Protein AF-A0A133NAA8-F1 (afdb_monomer)

Radius of gyration: 15.33 Å; Cα contacts (8 Å, |Δi|>4): 14; chains: 1; bounding box: 38×21×40 Å

Foldseek 3Di:
DPDDDDPCPCPDQVNVVVVCVVVPDDDPDTDDDPDPPPPPVPDDDDDDDDDDDD

pLDDT: mean 72.96, std 15.94, range [44.62, 96.12]

Mean predicted aligned error: 11.32 Å

Secondary structure (DSSP, 8-state):
------S-GGGSHHHHHHHHHHTT---S------S-----SS------------

Organism: Fusobacterium nucleatum (NCBI:txid851)

Sequence (54 aa):
MPKTELSFPDLYLKNISKKFRETGFKILQEQEAFYPIKFYNIGALVWYAHIIEM

Solvent-accessible surface area (backbone atoms only — not comparable to full-atom values): 4057 Å² total; per-residue (Å²): 132,86,82,78,75,71,94,57,75,69,70,38,55,72,52,43,54,48,52,43,44,76,73,67,49,84,79,90,77,87,82,78,81,94,62,88,78,76,79,60,99,64,74,87,86,80,82,88,82,83,83,82,84,132

Structure (mmCIF, N/CA/C/O backbone):
data_AF-A0A133NAA8-F1
#
_entry.id   AF-A0A133NAA8-F1
#
loop_
_atom_site.group_PDB
_atom_site.id
_atom_site.type_symbol
_atom_site.label_atom_id
_atom_site.label_alt_id
_atom_site.label_comp_id
_atom_site.label_asym_id
_atom_site.label_entity_id
_atom_site.label_seq_id
_atom_site.pdbx_PDB_ins_code
_atom_site.Cartn_x
_atom_site.Cartn_y
_atom_site.Cartn_z
_atom_site.occupancy
_atom_site.B_iso_or_equiv
_atom_site.auth_seq_id
_atom_site.auth_comp_id
_atom_site.auth_asym_id
_atom_site.auth_atom_id
_atom_site.pdbx_PDB_model_num
ATOM 1 N N . MET A 1 1 ? 18.550 2.540 -22.166 1.00 50.22 1 MET A N 1
ATOM 2 C CA . MET A 1 1 ? 17.588 3.278 -23.014 1.00 50.22 1 MET A CA 1
ATOM 3 C C . MET A 1 1 ? 17.214 4.567 -22.295 1.00 50.22 1 MET A C 1
ATOM 5 O O . MET A 1 1 ? 16.945 4.486 -21.101 1.00 50.22 1 MET A O 1
ATOM 9 N N . PRO A 1 2 ? 17.311 5.743 -22.937 1.00 55.94 2 PRO A N 1
ATOM 10 C CA . PRO A 1 2 ? 17.163 7.024 -22.257 1.00 55.94 2 PRO A CA 1
ATOM 11 C C . PRO A 1 2 ? 15.686 7.453 -22.207 1.00 55.94 2 PRO A C 1
ATOM 13 O O . PRO A 1 2 ? 15.032 7.521 -23.239 1.00 55.94 2 PRO A O 1
ATOM 16 N N . LYS A 1 3 ? 15.193 7.758 -20.998 1.00 57.47 3 LYS A N 1
ATOM 17 C CA . LYS A 1 3 ? 13.945 8.495 -20.701 1.00 57.47 3 LYS A CA 1
ATOM 18 C C . LYS A 1 3 ? 12.662 7.969 -21.368 1.00 57.47 3 LYS A C 1
ATOM 20 O O . LYS A 1 3 ? 11.978 8.705 -22.069 1.00 57.47 3 LYS A O 1
ATOM 25 N N . THR A 1 4 ? 12.288 6.723 -21.086 1.00 66.38 4 THR A N 1
ATOM 26 C CA . THR A 1 4 ? 10.882 6.322 -21.244 1.00 66.38 4 THR A CA 1
ATOM 27 C C . THR A 1 4 ? 10.085 6.963 -20.111 1.00 66.38 4 THR A C 1
ATOM 29 O O . THR A 1 4 ? 10.347 6.674 -18.942 1.00 66.38 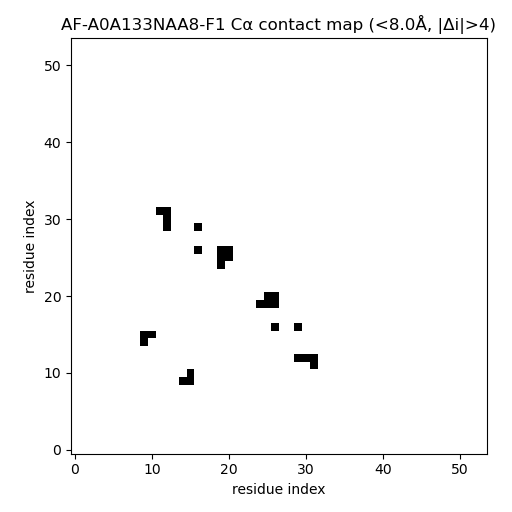4 THR A O 1
ATOM 32 N N . GLU A 1 5 ? 9.159 7.862 -20.439 1.00 69.19 5 GLU A N 1
ATOM 33 C CA . GLU A 1 5 ? 8.225 8.408 -19.454 1.00 69.19 5 GLU A CA 1
ATOM 34 C C . GLU A 1 5 ? 7.376 7.276 -18.869 1.00 69.19 5 GLU A C 1
ATOM 36 O O . GLU A 1 5 ? 6.906 6.384 -19.580 1.00 69.19 5 GLU A O 1
ATOM 41 N N . LEU A 1 6 ? 7.226 7.280 -17.546 1.00 69.25 6 LEU A N 1
ATOM 42 C CA . LEU A 1 6 ? 6.415 6.296 -16.844 1.00 69.25 6 LEU A CA 1
ATOM 43 C C . LEU A 1 6 ? 4.959 6.463 -17.266 1.00 69.25 6 LEU A C 1
ATOM 45 O O . LEU A 1 6 ? 4.406 7.546 -17.121 1.00 69.25 6 LEU A O 1
ATOM 49 N N . SER A 1 7 ? 4.326 5.395 -17.756 1.00 70.69 7 SER A N 1
ATOM 50 C CA . SER A 1 7 ? 2.944 5.474 -18.246 1.00 70.69 7 SER A CA 1
ATOM 51 C C . SER A 1 7 ? 1.933 5.822 -17.147 1.00 70.69 7 SER A C 1
ATOM 53 O O . SER A 1 7 ? 0.899 6.406 -17.447 1.00 70.69 7 SER A O 1
ATOM 55 N N . PHE A 1 8 ? 2.225 5.494 -15.881 1.00 72.94 8 PHE A N 1
ATOM 56 C CA . PHE A 1 8 ? 1.318 5.727 -14.749 1.00 72.94 8 PHE A CA 1
ATOM 57 C C . PHE A 1 8 ? 2.078 6.074 -13.452 1.00 72.94 8 PHE A C 1
ATOM 59 O O . PHE A 1 8 ? 2.103 5.277 -12.512 1.00 72.94 8 PHE A O 1
ATOM 66 N N . PRO A 1 9 ? 2.710 7.257 -13.363 1.00 78.12 9 PRO A N 1
ATOM 67 C CA . PRO A 1 9 ? 3.530 7.642 -12.211 1.00 78.12 9 PRO A CA 1
ATOM 68 C C . PRO A 1 9 ? 2.717 7.788 -10.913 1.00 78.12 9 PRO A C 1
ATOM 70 O O . PRO A 1 9 ? 3.253 7.627 -9.820 1.00 78.12 9 PRO A O 1
ATOM 73 N N . ASP A 1 10 ? 1.407 8.018 -11.006 1.00 81.25 10 ASP A N 1
ATOM 74 C CA . ASP A 1 10 ? 0.530 8.159 -9.837 1.00 81.25 10 ASP A CA 1
ATOM 75 C C . ASP A 1 10 ? 0.020 6.828 -9.270 1.00 81.25 10 ASP A C 1
ATOM 77 O O . ASP A 1 10 ? -0.540 6.814 -8.172 1.00 81.25 10 ASP A O 1
ATOM 81 N N . LEU A 1 11 ? 0.198 5.720 -10.001 1.00 81.19 11 LEU A N 1
ATOM 82 C CA . LEU A 1 11 ? -0.305 4.394 -9.618 1.00 81.19 11 LEU A CA 1
ATOM 83 C C . LEU A 1 11 ? 0.724 3.537 -8.874 1.00 81.19 11 LEU A C 1
ATOM 85 O O . LEU A 1 11 ? 0.429 2.402 -8.510 1.00 81.19 11 LEU A O 1
ATOM 89 N N . TYR A 1 12 ? 1.907 4.085 -8.615 1.00 85.19 12 TYR A N 1
ATOM 90 C CA . TYR A 1 12 ? 2.907 3.440 -7.775 1.00 85.19 12 TYR A CA 1
ATOM 91 C C . TYR A 1 12 ? 2.381 3.212 -6.361 1.00 85.19 12 TYR A C 1
ATOM 93 O O . TYR A 1 12 ? 1.657 4.054 -5.814 1.00 85.19 12 TYR A O 1
ATOM 101 N N . LEU A 1 13 ? 2.815 2.111 -5.743 1.00 87.62 13 LEU A N 1
ATOM 102 C CA . LEU A 1 13 ? 2.378 1.682 -4.414 1.00 87.62 13 LEU A CA 1
ATOM 103 C C . LEU A 1 13 ? 2.441 2.830 -3.409 1.00 87.62 13 LEU A C 1
ATOM 105 O O . LEU A 1 13 ? 1.469 3.115 -2.722 1.00 87.62 13 LEU A O 1
ATOM 109 N N . LYS A 1 14 ? 3.560 3.558 -3.386 1.00 90.25 14 LYS A N 1
ATOM 110 C CA . LYS A 1 14 ? 3.768 4.695 -2.484 1.00 90.25 14 LYS A CA 1
ATOM 111 C C . LYS A 1 14 ? 2.669 5.756 -2.602 1.00 90.25 14 LYS A C 1
ATOM 113 O O . LYS A 1 14 ? 2.200 6.270 -1.586 1.00 90.25 14 LYS A O 1
ATOM 118 N N . ASN A 1 15 ? 2.272 6.088 -3.827 1.00 90.38 15 ASN A N 1
ATOM 119 C CA . ASN A 1 15 ? 1.299 7.142 -4.103 1.00 90.38 15 ASN A CA 1
ATOM 120 C C . ASN A 1 15 ? -0.117 6.680 -3.751 1.00 90.38 15 ASN A C 1
ATOM 122 O O . ASN A 1 15 ? -0.865 7.410 -3.101 1.00 90.38 15 ASN A O 1
ATOM 126 N N . ILE A 1 16 ? -0.457 5.444 -4.111 1.00 91.06 16 ILE A N 1
ATOM 127 C CA . ILE A 1 16 ? -1.753 4.841 -3.801 1.00 91.06 16 ILE A CA 1
ATOM 128 C C . ILE A 1 16 ? -1.913 4.627 -2.294 1.00 91.06 16 ILE A C 1
ATOM 130 O O . ILE A 1 16 ? -2.891 5.089 -1.710 1.00 91.06 16 ILE A O 1
ATOM 134 N N . SER A 1 17 ? -0.927 4.031 -1.630 1.00 92.75 17 SER A N 1
ATOM 135 C CA . SER A 1 17 ? -0.947 3.820 -0.185 1.00 92.75 17 SER A CA 1
ATOM 136 C C . SER A 1 17 ? -1.046 5.120 0.606 1.00 92.75 17 SER A C 1
ATOM 138 O O . SER A 1 17 ? -1.719 5.170 1.635 1.00 92.75 17 SE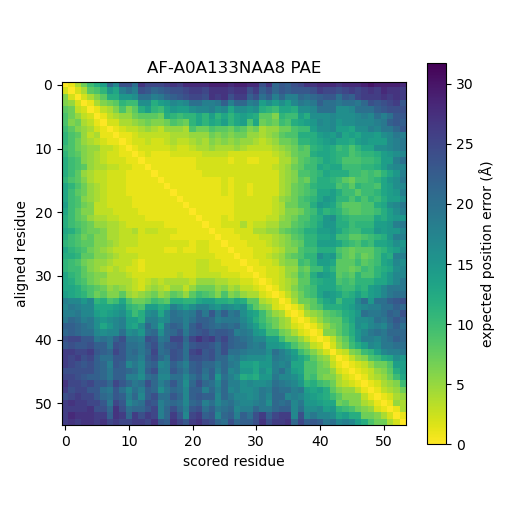R A O 1
ATOM 140 N N . LYS A 1 18 ? -0.403 6.198 0.136 1.00 93.69 18 LYS A N 1
ATOM 141 C CA . LYS A 1 18 ? -0.565 7.529 0.733 1.00 93.69 18 LYS A CA 1
ATOM 142 C C . LYS A 1 18 ? -2.022 7.996 0.645 1.00 93.69 18 LYS A C 1
ATOM 144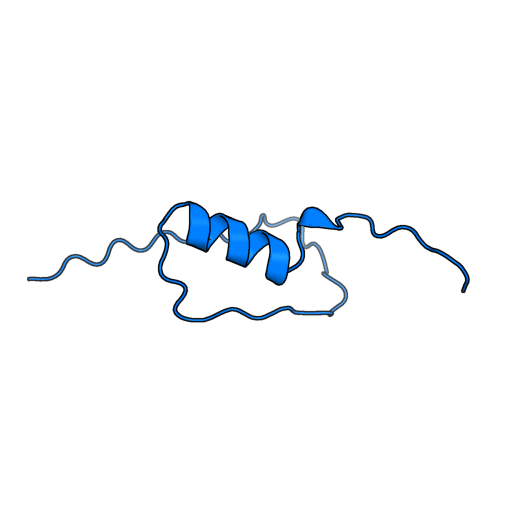 O O . LYS A 1 18 ? -2.587 8.343 1.677 1.00 93.69 18 LYS A O 1
ATOM 149 N N . LYS A 1 19 ?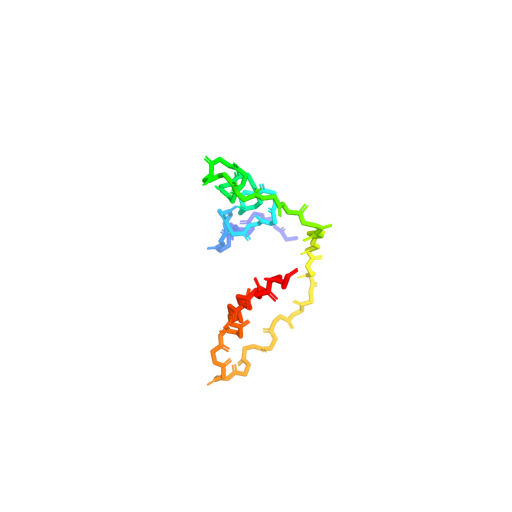 -2.648 7.917 -0.535 1.00 93.38 19 LYS A N 1
ATOM 150 C CA . LYS A 1 19 ? -4.062 8.292 -0.729 1.00 93.38 19 LYS A CA 1
ATOM 151 C C . LYS A 1 19 ? -5.009 7.472 0.154 1.00 93.38 19 LYS A C 1
ATOM 153 O O . LYS A 1 19 ? -5.921 8.029 0.760 1.00 93.38 19 LYS A O 1
ATOM 158 N N . PHE A 1 20 ? -4.776 6.162 0.277 1.00 91.31 20 PHE A N 1
ATOM 159 C CA . PHE A 1 20 ? -5.570 5.298 1.158 1.00 91.31 20 PHE A CA 1
ATOM 160 C C . PHE A 1 20 ? -5.453 5.717 2.629 1.00 91.31 20 PHE A C 1
ATOM 162 O O . PHE A 1 20 ? -6.471 5.856 3.306 1.00 91.31 20 PHE A O 1
ATOM 169 N N . ARG A 1 21 ? -4.236 5.995 3.114 1.00 93.56 21 ARG A N 1
ATOM 170 C CA . ARG A 1 21 ? -4.017 6.492 4.484 1.00 93.56 21 ARG A CA 1
ATOM 171 C C . ARG A 1 21 ? -4.678 7.852 4.718 1.00 93.56 21 ARG A C 1
ATOM 173 O O . ARG A 1 21 ? -5.322 8.033 5.742 1.00 93.56 21 ARG A O 1
ATOM 180 N N . GLU A 1 22 ? -4.567 8.779 3.767 1.00 96.12 22 GLU A N 1
ATOM 181 C CA . GLU A 1 22 ? -5.197 10.111 3.841 1.00 96.12 22 GLU A CA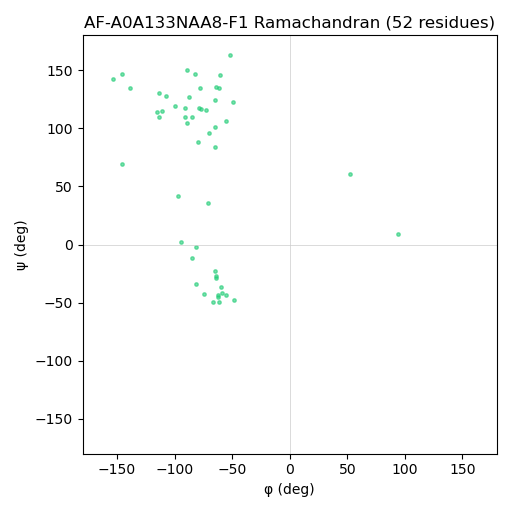 1
ATOM 182 C C . GLU A 1 22 ? -6.729 10.039 3.857 1.00 96.12 22 GLU A C 1
ATOM 184 O O . GLU A 1 22 ? -7.381 10.877 4.472 1.00 96.12 22 GLU A O 1
ATOM 189 N N . THR A 1 23 ? -7.304 9.002 3.247 1.00 94.94 23 THR A N 1
ATOM 190 C CA . THR A 1 23 ? -8.751 8.730 3.272 1.00 94.94 23 THR A CA 1
ATOM 191 C C . THR A 1 23 ? -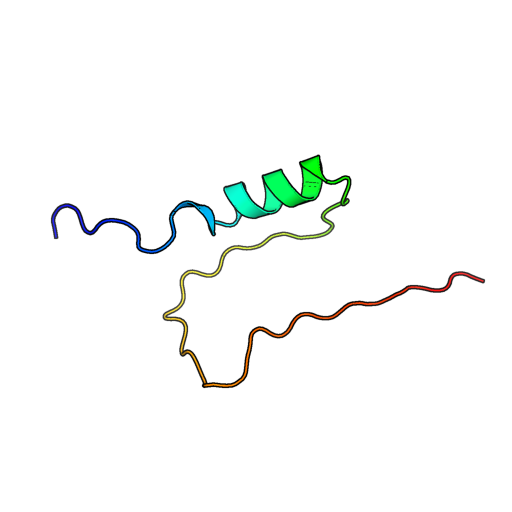9.190 8.023 4.569 1.00 94.94 23 THR A C 1
ATOM 193 O O . THR A 1 23 ? -10.374 7.779 4.776 1.00 94.94 23 THR A O 1
ATOM 196 N N . GLY A 1 24 ? -8.255 7.698 5.469 1.00 91.62 24 GLY A N 1
ATOM 197 C CA . GLY A 1 24 ? -8.534 7.083 6.770 1.00 91.62 24 GLY A CA 1
ATOM 198 C C . GLY A 1 24 ? -8.441 5.555 6.799 1.00 91.62 24 GLY A C 1
ATOM 199 O O . GLY A 1 24 ? -8.794 4.945 7.807 1.00 91.62 24 GLY A O 1
ATOM 200 N N . PHE A 1 25 ? -7.946 4.908 5.739 1.00 90.75 25 PHE A N 1
ATOM 201 C CA . PHE A 1 25 ? -7.752 3.457 5.746 1.00 90.75 25 PHE A CA 1
ATOM 202 C C . PHE A 1 25 ? -6.498 3.057 6.529 1.00 90.75 25 PHE A C 1
ATOM 204 O O . PHE A 1 25 ? -5.401 3.583 6.314 1.00 90.75 25 PHE A O 1
ATOM 211 N N . LYS A 1 26 ? -6.635 2.033 7.378 1.00 91.31 26 LYS A N 1
ATOM 212 C CA . LYS A 1 26 ? -5.499 1.317 7.965 1.00 91.31 26 LYS A CA 1
ATOM 213 C C . LYS A 1 26 ? -5.033 0.232 6.996 1.00 91.31 26 LYS A C 1
ATOM 215 O O . LYS A 1 26 ? -5.706 -0.776 6.807 1.00 91.31 26 LYS A O 1
ATOM 220 N N . ILE A 1 27 ? -3.862 0.428 6.401 1.00 88.38 27 ILE A N 1
ATOM 221 C CA . ILE A 1 27 ? -3.233 -0.566 5.525 1.00 88.38 27 ILE A CA 1
ATOM 222 C C . ILE A 1 27 ? -2.576 -1.646 6.395 1.00 88.38 27 ILE A C 1
ATOM 224 O O . ILE A 1 27 ? -1.663 -1.342 7.160 1.00 88.38 27 ILE A O 1
ATOM 228 N N . LEU A 1 28 ? -3.0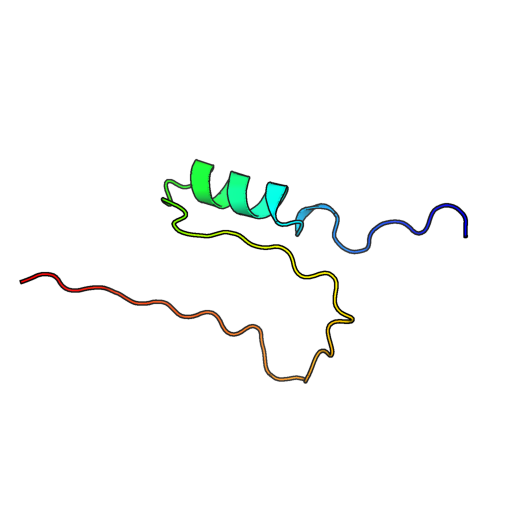38 -2.896 6.282 1.00 90.38 28 LEU A N 1
ATOM 229 C CA . LEU A 1 28 ? -2.441 -4.048 6.977 1.00 90.38 28 LEU A CA 1
ATOM 230 C C . LEU A 1 28 ? -1.207 -4.594 6.243 1.00 90.38 28 LEU A C 1
ATOM 232 O O . LEU A 1 28 ? -0.265 -5.052 6.881 1.00 90.38 28 LEU A O 1
ATOM 236 N N . GLN A 1 29 ? -1.206 -4.526 4.910 1.00 86.94 29 GLN A N 1
ATOM 237 C CA . GLN A 1 29 ? -0.104 -4.957 4.054 1.00 86.94 29 GLN A CA 1
ATOM 238 C C . GLN A 1 29 ? -0.124 -4.174 2.734 1.00 86.94 29 GLN A C 1
ATOM 240 O O . GLN A 1 29 ? -1.192 -3.920 2.181 1.00 86.94 29 GLN A O 1
ATOM 245 N N . GLU A 1 30 ? 1.052 -3.828 2.213 1.00 87.75 30 GLU A N 1
ATOM 246 C CA . GLU A 1 30 ? 1.240 -3.169 0.916 1.00 87.75 30 GLU A CA 1
ATOM 247 C C . GLU A 1 30 ? 2.447 -3.783 0.198 1.00 87.75 30 GLU A C 1
ATOM 249 O O . GLU A 1 30 ? 3.479 -4.012 0.825 1.00 87.75 30 GLU A O 1
ATOM 254 N N . GLN A 1 31 ? 2.321 -4.095 -1.094 1.00 84.81 31 GLN A N 1
ATOM 255 C CA . GLN A 1 31 ? 3.409 -4.652 -1.906 1.00 84.81 31 GLN A CA 1
ATOM 256 C C . GLN A 1 31 ? 3.312 -4.149 -3.350 1.00 84.81 31 GLN A C 1
ATOM 258 O O . GLN A 1 31 ? 2.214 -3.947 -3.866 1.00 84.81 31 GLN A O 1
ATOM 263 N N . GLU A 1 32 ? 4.464 -3.964 -3.998 1.00 85.19 32 GLU A N 1
ATOM 264 C CA . GLU A 1 32 ? 4.572 -3.543 -5.396 1.00 85.19 32 GLU A CA 1
ATOM 265 C C . GLU A 1 32 ? 5.179 -4.678 -6.216 1.00 85.19 32 GLU A C 1
ATOM 267 O O . GLU A 1 32 ? 6.194 -5.262 -5.836 1.00 85.19 32 GLU A O 1
ATOM 272 N N . ALA A 1 33 ? 4.541 -5.009 -7.334 1.00 79.19 33 ALA A N 1
ATOM 273 C CA . ALA A 1 33 ? 4.920 -6.137 -8.166 1.00 79.19 33 ALA A CA 1
ATOM 274 C C . ALA A 1 33 ? 5.384 -5.630 -9.540 1.00 79.19 33 ALA A C 1
ATOM 276 O O . ALA A 1 33 ? 4.590 -5.099 -10.311 1.00 79.19 33 ALA A O 1
ATOM 277 N N . PHE A 1 34 ? 6.668 -5.820 -9.860 1.00 73.38 34 PHE A N 1
ATOM 278 C CA . PHE A 1 34 ? 7.290 -5.390 -11.125 1.00 73.38 34 PHE A CA 1
ATOM 279 C C . PHE A 1 34 ? 7.356 -6.523 -12.155 1.00 73.38 34 PHE A C 1
ATOM 281 O O . PHE A 1 34 ? 8.371 -6.729 -12.822 1.00 73.38 34 PHE A O 1
ATOM 288 N N . TYR A 1 35 ? 6.283 -7.3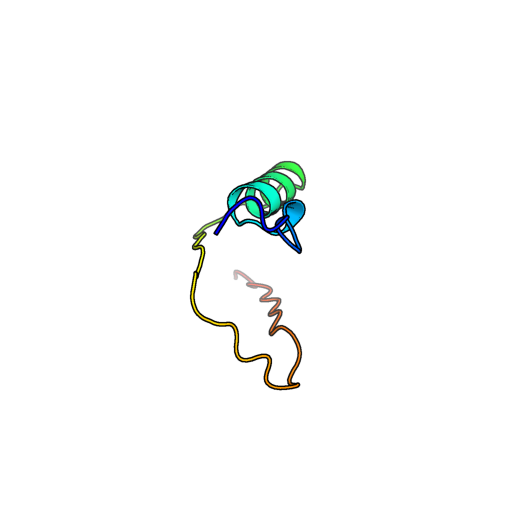01 -12.263 1.00 67.88 35 TYR A N 1
ATOM 289 C CA . TYR A 1 35 ? 6.176 -8.334 -13.288 1.00 67.88 35 TYR A CA 1
ATOM 290 C C . TYR A 1 35 ? 5.544 -7.734 -14.545 1.00 67.88 35 TYR A C 1
ATOM 292 O O . TYR A 1 35 ? 4.725 -6.821 -14.422 1.00 67.88 35 TYR A O 1
ATOM 300 N N . PRO A 1 36 ? 5.870 -8.227 -15.755 1.00 57.03 36 PRO A N 1
ATOM 301 C CA . PRO A 1 36 ? 5.089 -7.889 -16.935 1.00 57.03 36 PRO A CA 1
ATOM 302 C C . PRO A 1 36 ? 3.635 -8.269 -16.655 1.00 57.03 36 PRO A C 1
ATOM 304 O O . PRO A 1 36 ? 3.294 -9.453 -16.588 1.00 57.03 36 PRO A O 1
ATOM 307 N N . ILE A 1 37 ? 2.794 -7.258 -16.425 1.00 55.84 37 ILE A N 1
ATOM 308 C CA . ILE A 1 37 ? 1.369 -7.446 -16.191 1.00 55.84 37 ILE A CA 1
ATOM 309 C C . ILE A 1 37 ? 0.816 -8.008 -17.495 1.00 55.84 37 ILE A C 1
ATOM 311 O O . ILE A 1 37 ? 0.625 -7.290 -18.476 1.00 55.84 37 ILE A O 1
ATOM 315 N N . LYS A 1 38 ? 0.589 -9.321 -17.527 1.00 54.22 38 LYS A N 1
ATOM 316 C CA . LYS A 1 38 ? -0.272 -9.919 -18.538 1.00 54.22 38 LYS A CA 1
ATOM 317 C C . LYS A 1 38 ? -1.677 -9.455 -18.187 1.00 54.22 38 LYS A C 1
ATOM 319 O O . LYS A 1 38 ? -2.314 -10.028 -17.307 1.00 54.22 38 LYS A O 1
ATOM 324 N N . PHE A 1 39 ? -2.121 -8.382 -18.836 1.00 52.84 39 PHE A N 1
ATOM 325 C CA . PHE A 1 39 ? -3.522 -7.985 -18.839 1.00 52.84 39 PHE A CA 1
ATOM 326 C C . PHE A 1 39 ? -4.300 -9.086 -19.556 1.00 52.84 39 PHE A C 1
ATOM 328 O O . PHE A 1 39 ? -4.546 -9.030 -20.758 1.00 52.84 39 PHE A O 1
ATOM 335 N N . TYR A 1 40 ? -4.650 -10.139 -18.826 1.00 54.06 40 TYR A N 1
ATOM 336 C CA . TYR A 1 40 ? -5.791 -10.938 -19.221 1.00 54.06 40 TYR A CA 1
ATOM 337 C C . TYR A 1 40 ? -6.997 -10.003 -19.116 1.00 54.06 40 TYR A C 1
ATOM 339 O O . TYR A 1 40 ? -7.091 -9.233 -18.164 1.00 54.06 40 TYR A O 1
ATOM 347 N N . ASN A 1 41 ? -7.879 -10.020 -20.114 1.00 53.50 41 ASN A N 1
ATOM 348 C CA . ASN A 1 41 ? -9.032 -9.119 -20.251 1.00 53.50 41 ASN A CA 1
ATOM 349 C C . ASN A 1 41 ? -10.147 -9.411 -19.212 1.00 53.50 41 ASN A C 1
ATOM 351 O O . ASN A 1 41 ? -11.336 -9.371 -19.506 1.00 53.50 41 ASN A O 1
ATOM 355 N N . ILE A 1 42 ? -9.738 -9.788 -18.003 1.00 54.12 42 ILE A N 1
ATOM 356 C CA . ILE A 1 42 ? -10.519 -10.066 -16.810 1.00 54.12 42 ILE A CA 1
ATOM 357 C C . ILE A 1 42 ? -10.132 -8.961 -15.824 1.00 54.12 42 ILE A C 1
ATOM 359 O O . ILE A 1 42 ? -8.977 -8.858 -15.423 1.00 54.12 42 ILE A O 1
ATOM 363 N N . GLY A 1 43 ? -11.064 -8.048 -15.553 1.00 49.19 43 GLY A N 1
ATOM 364 C CA . GLY A 1 43 ? -10.810 -6.796 -14.838 1.00 49.19 43 GLY A CA 1
ATOM 365 C C . GLY A 1 43 ? -10.083 -6.947 -13.496 1.00 49.19 43 GLY A C 1
ATOM 366 O O . GLY A 1 43 ? -10.021 -8.025 -12.905 1.00 49.19 43 GLY A O 1
ATOM 367 N N . ALA A 1 44 ? -9.535 -5.830 -13.011 1.00 62.22 44 ALA A N 1
ATOM 368 C CA . ALA A 1 44 ? -8.903 -5.741 -11.700 1.00 62.22 44 ALA A CA 1
ATOM 369 C C . ALA A 1 44 ? -9.816 -6.342 -10.619 1.00 62.22 44 ALA A C 1
ATOM 371 O O . ALA A 1 44 ? -10.968 -5.939 -10.454 1.00 62.22 44 ALA A O 1
ATOM 372 N N . LEU A 1 45 ? -9.293 -7.331 -9.901 1.00 53.06 45 LEU A N 1
ATOM 373 C CA . LEU A 1 45 ? -10.039 -8.073 -8.900 1.00 53.06 45 LEU A CA 1
ATOM 374 C C . LEU A 1 45 ? -10.093 -7.248 -7.600 1.00 53.06 45 LEU A C 1
ATOM 376 O O . LEU A 1 45 ? -9.212 -7.358 -6.751 1.00 53.06 45 LEU A O 1
ATOM 380 N N . VAL A 1 46 ? -11.096 -6.379 -7.456 1.00 57.81 46 VAL A N 1
ATOM 381 C CA . VAL A 1 46 ? -11.346 -5.619 -6.217 1.00 57.81 46 VAL A CA 1
ATOM 382 C C . VAL A 1 46 ? -12.304 -6.421 -5.337 1.00 57.81 46 VAL A C 1
ATOM 384 O O . VAL A 1 46 ? -13.438 -6.670 -5.736 1.00 57.81 46 VAL A O 1
ATOM 387 N N . TRP A 1 47 ? -11.865 -6.827 -4.143 1.00 53.50 47 TRP A N 1
ATOM 388 C CA . TRP A 1 47 ? -12.727 -7.488 -3.155 1.00 53.50 47 TRP A CA 1
ATOM 389 C C . TRP A 1 47 ? -13.010 -6.531 -2.002 1.00 53.50 47 TRP A C 1
ATOM 391 O O . TRP A 1 47 ? -12.086 -5.997 -1.392 1.00 53.50 47 TRP A O 1
ATOM 401 N N . TYR A 1 48 ? -14.291 -6.354 -1.684 1.00 53.56 48 TYR A N 1
ATOM 402 C CA . TYR A 1 48 ? -14.745 -5.748 -0.438 1.00 53.56 48 TYR A CA 1
ATOM 403 C C . TYR A 1 48 ? -15.141 -6.877 0.515 1.00 53.56 48 TYR A C 1
ATOM 405 O O . TYR A 1 48 ? -16.047 -7.649 0.208 1.00 53.56 48 TYR A O 1
ATOM 413 N N . ALA A 1 49 ? -14.474 -6.982 1.664 1.00 63.22 49 ALA A N 1
ATOM 414 C CA . ALA A 1 49 ? -14.886 -7.866 2.749 1.00 63.22 49 ALA A CA 1
ATOM 415 C C . ALA A 1 49 ? -15.373 -7.006 3.919 1.00 63.22 49 ALA A C 1
ATOM 417 O O . ALA A 1 49 ? -14.603 -6.248 4.505 1.00 63.22 49 ALA A O 1
ATOM 418 N N . HIS A 1 50 ? -16.663 -7.108 4.236 1.00 60.25 50 HIS A N 1
ATOM 419 C CA . HIS A 1 50 ? -17.243 -6.540 5.447 1.00 60.25 50 HIS A CA 1
ATOM 420 C C . HIS A 1 50 ? -17.132 -7.592 6.553 1.00 60.25 50 HIS A C 1
ATOM 422 O O . HIS A 1 50 ? -17.855 -8.588 6.532 1.00 60.25 50 HIS A O 1
ATOM 428 N N . ILE A 1 51 ? -16.199 -7.408 7.488 1.00 64.38 51 ILE A N 1
ATOM 429 C CA . ILE A 1 51 ? -16.107 -8.275 8.665 1.00 64.38 51 ILE A CA 1
ATOM 430 C C . ILE A 1 51 ? -17.221 -7.852 9.624 1.00 64.38 51 ILE A C 1
ATOM 432 O O . ILE A 1 51 ? -17.237 -6.718 10.093 1.00 64.38 51 ILE A O 1
ATOM 436 N N . ILE A 1 52 ? -18.166 -8.755 9.877 1.00 59.22 52 ILE A N 1
ATOM 437 C CA . ILE A 1 52 ? -19.162 -8.602 10.939 1.00 59.22 52 ILE A CA 1
ATOM 438 C C . ILE A 1 52 ? -18.551 -9.257 12.183 1.00 59.22 52 ILE A C 1
ATOM 440 O O . ILE A 1 52 ? -18.378 -10.475 12.197 1.00 59.22 52 ILE A O 1
ATOM 444 N N . GLU A 1 53 ? -18.168 -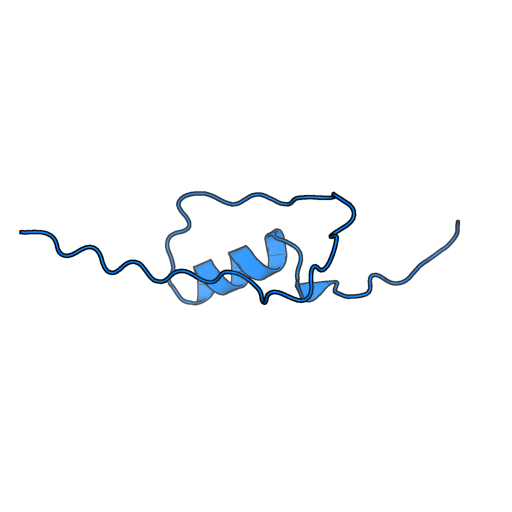8.463 13.183 1.00 66.81 53 GLU A N 1
ATOM 445 C CA . GLU A 1 53 ? -17.828 -8.974 14.521 1.00 66.81 53 GLU A CA 1
ATOM 446 C C . GLU A 1 53 ? -19.109 -9.178 15.347 1.00 66.81 53 GLU A C 1
ATOM 448 O O . GLU A 1 53 ? -20.098 -8.464 15.153 1.00 66.81 53 GLU A O 1
ATOM 453 N N . MET A 1 54 ? -19.088 -10.193 16.217 1.00 44.62 54 MET A N 1
ATOM 454 C CA . MET A 1 54 ? -20.204 -10.655 17.053 1.00 44.62 54 MET A CA 1
ATOM 455 C C . MET A 1 54 ? -20.047 -10.178 18.494 1.00 44.62 54 MET A C 1
ATOM 457 O O . MET A 1 54 ? -18.895 -10.198 18.982 1.00 44.62 54 MET A O 1
#